Protein AF-A0A7W1SE72-F1 (afdb_monomer)

Foldseek 3Di:
DDDFDWDALVVLCVVVVHDSVVVVVCVVVVQWDWDADPVRGIITGPVSSDPDVVVVVVVVVVVD

Secondary structure (DSSP, 8-state):
-PPPPEEEHHHHHHHHT--HHHHHHHHHTTSS-EEE-TTS-EEEEGGGSS--HHHHHHHHHHT-

Sequence (64 aa):
MMDRKTISIMKACELVGVSRRTIYNWIASGKVDYVRTAGGSVRIFVDTLWRDPRRENELTKEAS

Radius of gyration: 12.48 Å; Cα contacts (8 Å, |Δi|>4): 67; chains: 1; bounding box: 31×31×30 Å

Nearest PDB structures (foldseek):
  4j2n-assembly1_A  TM=8.316E-01  e=1.954E-03  Pukovnikvirus pukovnik
  6ama-assembly1_B  TM=8.325E-01  e=8.496E-03  Streptomyces venezuelae
  6ama-assembly1_A  TM=8.585E-01  e=1.550E-02  Streptomyces venezuelae
  6amk-assembly1_A  TM=8.278E-01  e=1.894E-02  Streptomyces venezuelae
  5i44-assembly1_D  TM=7.832E-01  e=1.076E-01  Bacillus subtilis subsp. subtilis str. 168

Solvent-accessible surface area (backbone atoms only — not comparable to full-atom values): 3942 Å² total; per-residue (Å²): 135,84,80,84,55,65,39,45,62,68,56,48,24,68,73,73,72,46,54,66,66,56,53,52,51,31,50,78,68,65,64,35,52,68,48,67,46,97,85,65,51,62,28,38,32,58,90,34,67,60,86,49,74,65,58,58,56,50,58,58,54,77,77,102

Mean predicted aligned error: 6.23 Å

Structure (mmCIF, N/CA/C/O backbone):
data_AF-A0A7W1SE72-F1
#
_entry.id   AF-A0A7W1SE72-F1
#
loop_
_atom_site.group_PDB
_atom_site.id
_atom_site.type_symbol
_atom_site.label_atom_id
_atom_site.label_alt_id
_atom_site.label_comp_id
_atom_site.label_asym_id
_atom_site.label_entity_id
_atom_site.label_seq_id
_atom_site.pdbx_PDB_ins_code
_atom_site.Cartn_x
_atom_site.Cartn_y
_atom_site.Cartn_z
_atom_site.occupancy
_atom_site.B_iso_or_equiv
_atom_site.auth_seq_id
_atom_site.auth_comp_id
_atom_site.auth_asym_id
_atom_site.auth_atom_id
_atom_site.pdbx_PDB_model_num
ATOM 1 N N . MET A 1 1 ? -10.503 -0.044 -22.055 1.00 53.53 1 MET A N 1
ATOM 2 C CA . MET A 1 1 ? -9.948 -0.651 -20.826 1.00 53.53 1 MET A CA 1
ATOM 3 C C . MET A 1 1 ? -9.547 0.486 -19.907 1.00 53.53 1 MET A C 1
ATOM 5 O O . MET A 1 1 ? -8.904 1.405 -20.387 1.00 53.53 1 MET A O 1
ATOM 9 N N . MET A 1 2 ? -9.994 0.494 -18.652 1.00 72.69 2 MET A N 1
ATOM 10 C CA . MET A 1 2 ? -9.519 1.477 -17.673 1.00 72.69 2 MET A CA 1
ATOM 11 C C . MET A 1 2 ? -8.212 0.961 -17.080 1.00 72.69 2 MET A C 1
ATOM 13 O O . MET A 1 2 ? -8.193 -0.117 -16.487 1.00 72.69 2 MET A O 1
ATOM 17 N N . ASP A 1 3 ? -7.131 1.714 -17.252 1.00 84.56 3 ASP A N 1
ATOM 18 C CA . ASP A 1 3 ? -5.846 1.375 -16.652 1.00 84.56 3 ASP A CA 1
ATOM 19 C C . ASP A 1 3 ? -5.943 1.484 -15.126 1.00 84.56 3 ASP A C 1
ATOM 21 O O . ASP A 1 3 ? -6.276 2.538 -14.573 1.00 84.56 3 ASP A O 1
ATOM 25 N N . ARG A 1 4 ? -5.657 0.384 -14.420 1.00 92.00 4 ARG A N 1
ATOM 26 C CA . ARG A 1 4 ? -5.652 0.380 -12.954 1.00 92.00 4 ARG A CA 1
ATOM 27 C C . ARG A 1 4 ? -4.499 1.250 -12.452 1.00 92.00 4 ARG A C 1
ATOM 29 O O . ARG A 1 4 ? -3.330 1.007 -12.751 1.00 92.00 4 ARG A O 1
ATOM 36 N N . LYS A 1 5 ? -4.819 2.260 -11.643 1.00 94.81 5 LYS A N 1
ATOM 37 C CA . LYS A 1 5 ? -3.822 3.183 -11.088 1.00 94.81 5 LYS A CA 1
ATOM 38 C C . LYS A 1 5 ? -3.047 2.528 -9.948 1.00 94.81 5 LYS A C 1
ATOM 40 O O . LYS A 1 5 ? -3.644 1.958 -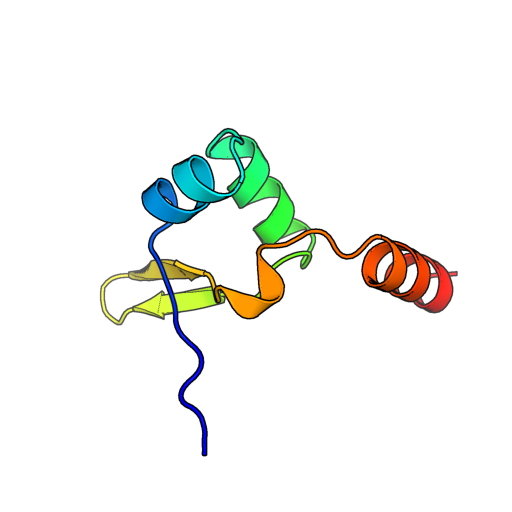9.036 1.00 94.81 5 LYS A O 1
ATOM 45 N N . THR A 1 6 ? -1.724 2.696 -9.952 1.00 97.25 6 THR A N 1
ATOM 46 C CA . THR A 1 6 ? -0.849 2.269 -8.851 1.00 97.25 6 THR A CA 1
ATOM 47 C C . THR A 1 6 ? -0.138 3.445 -8.184 1.00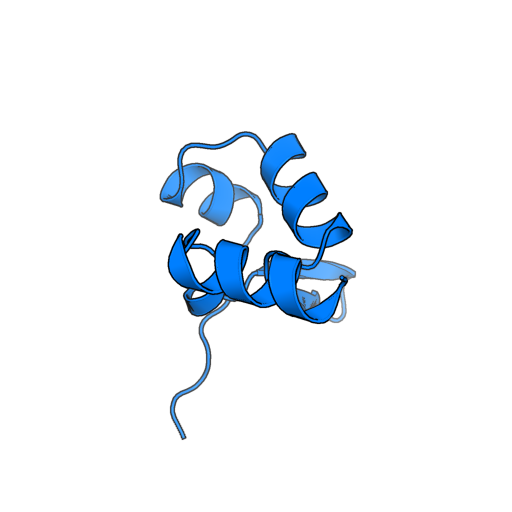 97.25 6 THR A C 1
ATOM 49 O O . THR A 1 6 ? 0.152 4.462 -8.817 1.00 97.25 6 THR A O 1
ATOM 52 N N . ILE A 1 7 ? 0.170 3.312 -6.894 1.00 97.62 7 ILE A N 1
ATOM 53 C CA . ILE A 1 7 ? 0.860 4.328 -6.085 1.00 97.62 7 ILE A CA 1
ATOM 54 C C . ILE A 1 7 ? 1.979 3.712 -5.238 1.00 97.62 7 ILE A C 1
ATOM 56 O O . ILE A 1 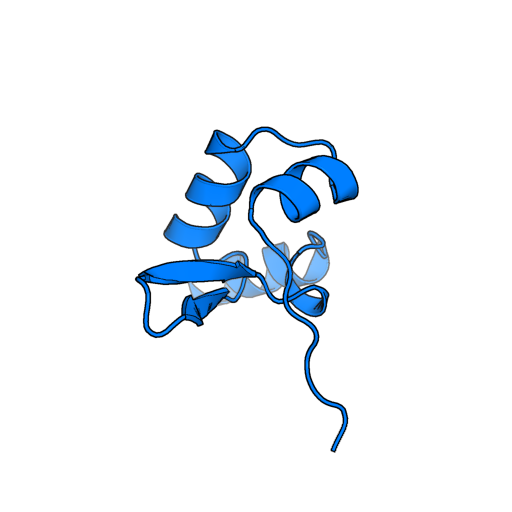7 ? 2.025 2.500 -5.040 1.00 97.62 7 ILE A O 1
ATOM 60 N N . SER A 1 8 ? 2.902 4.539 -4.739 1.00 98.12 8 SER A N 1
ATOM 61 C CA . SER A 1 8 ? 3.964 4.081 -3.833 1.00 98.12 8 SER A CA 1
ATOM 62 C C . SER A 1 8 ? 3.416 3.718 -2.449 1.00 98.12 8 SER A C 1
ATOM 64 O O . SER A 1 8 ? 2.355 4.194 -2.044 1.00 98.12 8 SER A O 1
ATOM 66 N N . ILE A 1 9 ? 4.185 2.938 -1.682 1.00 97.31 9 ILE A N 1
ATOM 67 C CA . ILE A 1 9 ? 3.868 2.617 -0.279 1.00 97.31 9 ILE A CA 1
ATOM 68 C C . ILE A 1 9 ? 3.682 3.889 0.556 1.00 97.31 9 ILE A C 1
ATOM 70 O O . ILE A 1 9 ? 2.749 3.968 1.347 1.00 97.31 9 ILE A O 1
ATOM 74 N N . MET A 1 10 ? 4.541 4.897 0.370 1.00 98.00 10 MET A N 1
ATOM 75 C CA . MET A 1 10 ? 4.430 6.162 1.104 1.00 98.00 10 MET A CA 1
ATOM 76 C C . MET A 1 10 ? 3.110 6.866 0.801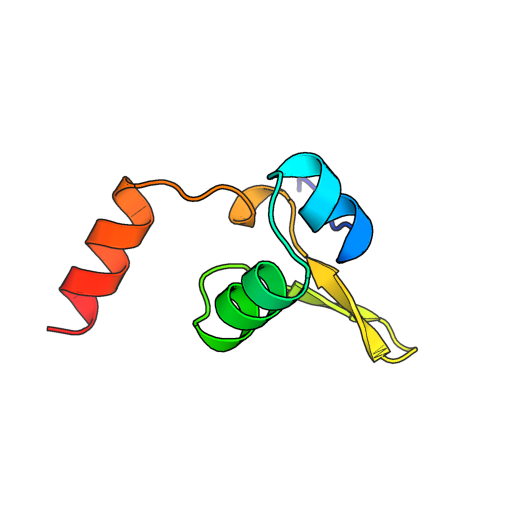 1.00 98.00 10 MET A C 1
ATOM 78 O O . MET A 1 10 ? 2.404 7.263 1.724 1.00 98.00 10 MET A O 1
ATOM 82 N N . LYS A 1 11 ? 2.721 6.932 -0.479 1.00 98.00 11 LYS A N 1
ATOM 83 C CA . LYS A 1 11 ? 1.452 7.554 -0.852 1.00 98.00 11 LYS A CA 1
ATOM 84 C C . LYS A 1 11 ? 0.249 6.763 -0.342 1.00 98.00 11 LYS A C 1
ATOM 86 O O . LYS A 1 11 ? -0.755 7.360 0.028 1.00 98.00 11 LYS A O 1
ATOM 91 N N . ALA A 1 12 ? 0.353 5.437 -0.291 1.00 96.81 12 ALA A N 1
ATOM 92 C CA . ALA A 1 12 ? -0.665 4.599 0.325 1.00 96.81 12 ALA A CA 1
ATOM 93 C C . ALA A 1 12 ? -0.818 4.910 1.822 1.00 96.81 12 ALA A C 1
ATOM 95 O O . ALA A 1 12 ? -1.938 5.121 2.273 1.00 96.81 12 ALA A O 1
ATOM 96 N N . CYS A 1 13 ? 0.291 5.028 2.563 1.00 96.69 13 CYS A N 1
ATOM 97 C CA . CYS A 1 13 ? 0.273 5.407 3.981 1.00 96.69 13 CYS A CA 1
ATOM 98 C C . CYS A 1 13 ? -0.442 6.746 4.202 1.00 96.69 13 CYS A C 1
ATOM 100 O O . CYS A 1 13 ? -1.300 6.839 5.073 1.00 96.69 13 CYS A O 1
ATOM 102 N N . GLU A 1 14 ? -0.122 7.757 3.387 1.00 96.81 14 GLU A N 1
ATOM 103 C CA . GLU A 1 14 ? -0.774 9.072 3.441 1.00 96.81 14 GLU A CA 1
ATOM 104 C C . GLU A 1 14 ? -2.276 8.998 3.143 1.00 96.81 14 GLU A C 1
ATOM 106 O O . GLU A 1 14 ? -3.060 9.654 3.818 1.00 96.81 14 GLU A O 1
ATOM 111 N N . LEU A 1 15 ? -2.683 8.219 2.134 1.00 95.19 15 LEU A N 1
ATOM 112 C CA . LEU A 1 15 ? -4.081 8.161 1.696 1.00 95.19 15 LEU A CA 1
ATOM 113 C C . LEU A 1 15 ? -5.000 7.450 2.689 1.00 95.19 15 LEU A C 1
ATOM 115 O O . LEU A 1 15 ? -6.130 7.889 2.871 1.00 95.19 15 LEU A O 1
ATOM 119 N N . VAL A 1 16 ? -4.538 6.361 3.309 1.00 93.00 16 VAL A N 1
ATOM 120 C CA . VAL A 1 16 ? -5.353 5.591 4.268 1.00 93.00 16 VAL A CA 1
ATOM 121 C C . VAL A 1 16 ? -5.054 5.911 5.732 1.00 93.00 16 VAL A C 1
ATOM 123 O O . VAL A 1 16 ? -5.713 5.372 6.616 1.00 93.00 16 VAL A O 1
ATOM 126 N N . GLY A 1 17 ? -4.066 6.764 6.010 1.00 94.69 17 GLY A N 1
ATOM 127 C CA . GLY A 1 17 ? -3.717 7.167 7.373 1.00 94.69 17 GLY A CA 1
ATOM 128 C C . GLY A 1 17 ? -3.128 6.038 8.224 1.00 94.69 17 GLY A C 1
ATOM 129 O O . GLY A 1 17 ? -3.359 5.992 9.430 1.00 94.69 17 GLY A O 1
ATOM 130 N N . VAL A 1 18 ? -2.379 5.108 7.618 1.00 94.56 18 VAL A N 1
ATOM 131 C CA . VAL A 1 18 ? -1.766 3.971 8.333 1.00 94.56 18 VAL A CA 1
ATOM 132 C C . VAL A 1 18 ? -0.247 3.949 8.200 1.00 94.56 18 VAL A C 1
ATOM 134 O O . VAL A 1 18 ? 0.339 4.540 7.296 1.00 94.56 18 VAL A O 1
ATOM 137 N N . SER A 1 19 ? 0.411 3.217 9.100 1.00 96.88 19 SER A N 1
ATOM 138 C CA . SER A 1 19 ? 1.863 3.042 9.061 1.00 96.88 19 SER A CA 1
ATOM 139 C C . SER A 1 19 ? 2.322 2.186 7.870 1.00 96.88 19 SER A C 1
ATOM 141 O O . SER A 1 19 ? 1.600 1.303 7.399 1.00 96.88 19 SER A O 1
ATOM 143 N N . ARG A 1 20 ? 3.593 2.333 7.464 1.00 97.12 20 ARG A N 1
ATOM 144 C CA . ARG A 1 20 ? 4.234 1.430 6.483 1.00 97.12 20 ARG A CA 1
ATOM 145 C C . ARG A 1 20 ? 4.133 -0.039 6.888 1.00 97.12 20 ARG A C 1
ATOM 147 O O . ARG A 1 20 ? 3.920 -0.896 6.038 1.00 97.12 20 ARG A O 1
ATOM 154 N N . ARG A 1 21 ? 4.272 -0.333 8.185 1.00 97.50 21 ARG A N 1
ATOM 155 C CA . ARG A 1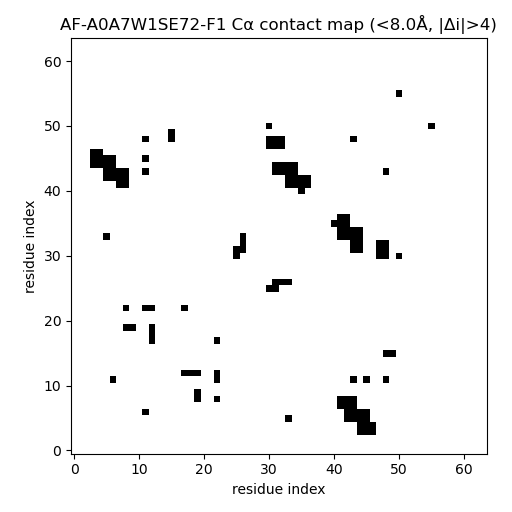 21 ? 4.141 -1.695 8.716 1.00 97.50 21 ARG A CA 1
ATOM 156 C C . ARG A 1 21 ? 2.746 -2.259 8.454 1.00 97.50 21 ARG A C 1
ATOM 158 O O . ARG A 1 21 ? 2.635 -3.412 8.059 1.00 97.50 21 ARG A O 1
ATOM 165 N N . THR A 1 22 ? 1.706 -1.445 8.612 1.00 96.56 22 THR A N 1
ATOM 166 C CA . THR A 1 22 ? 0.325 -1.843 8.312 1.00 96.56 22 THR A CA 1
ATOM 167 C C . THR A 1 22 ? 0.154 -2.169 6.830 1.00 96.56 22 THR A C 1
ATOM 169 O O . THR A 1 22 ? -0.396 -3.217 6.508 1.00 96.56 22 THR A O 1
ATOM 172 N N . ILE A 1 23 ? 0.705 -1.341 5.937 1.00 96.38 23 ILE A N 1
ATOM 173 C CA . ILE A 1 23 ? 0.702 -1.612 4.492 1.00 96.38 23 ILE A CA 1
ATOM 174 C C . ILE A 1 23 ? 1.427 -2.925 4.159 1.00 96.38 23 ILE A C 1
ATOM 176 O O . ILE A 1 23 ? 0.899 -3.741 3.407 1.00 96.38 23 ILE A O 1
ATOM 180 N N . TYR A 1 24 ? 2.603 -3.180 4.740 1.00 96.69 24 TYR A N 1
ATOM 181 C CA . TYR A 1 24 ? 3.307 -4.450 4.531 1.00 96.69 24 TYR A CA 1
ATOM 182 C C . TYR A 1 24 ? 2.519 -5.653 5.049 1.00 96.69 24 TYR A C 1
ATOM 184 O O . TYR A 1 24 ? 2.490 -6.685 4.385 1.00 96.69 24 TYR A O 1
ATOM 192 N N . ASN A 1 25 ? 1.838 -5.519 6.188 1.00 95.56 25 ASN A N 1
ATOM 193 C CA . ASN A 1 25 ? 0.972 -6.575 6.703 1.00 95.56 25 ASN A CA 1
ATOM 194 C C . ASN A 1 25 ? -0.202 -6.847 5.752 1.00 95.56 25 ASN A C 1
ATOM 196 O O . ASN A 1 25 ? -0.570 -8.002 5.561 1.00 95.56 25 ASN A O 1
ATOM 200 N N . TRP A 1 26 ? -0.781 -5.816 5.130 1.00 95.00 26 TRP A N 1
ATOM 201 C CA . TRP A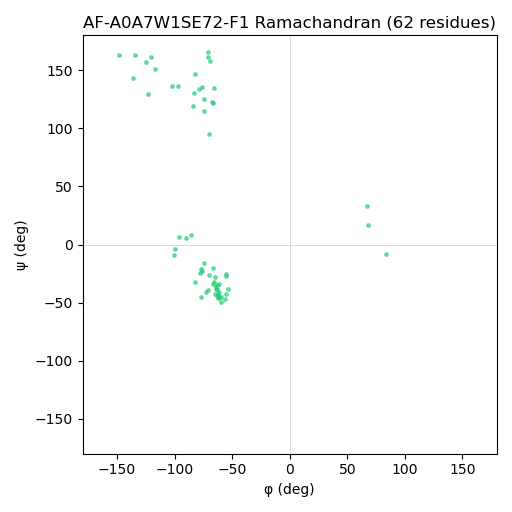 1 26 ? -1.832 -5.991 4.123 1.00 95.00 26 TRP A CA 1
ATOM 202 C C . TRP A 1 26 ? -1.323 -6.714 2.880 1.00 95.00 26 TRP A C 1
ATOM 204 O O . TRP A 1 26 ? -1.981 -7.637 2.419 1.00 95.00 26 TRP A O 1
ATOM 214 N N . ILE A 1 27 ? -0.130 -6.364 2.395 1.00 94.69 27 ILE A N 1
ATOM 215 C CA . ILE A 1 27 ? 0.523 -7.071 1.284 1.00 94.69 27 ILE A CA 1
ATOM 216 C C . ILE A 1 27 ? 0.748 -8.545 1.647 1.00 94.69 27 ILE A C 1
ATOM 218 O O . ILE A 1 27 ? 0.377 -9.432 0.886 1.00 94.69 27 ILE A O 1
ATOM 222 N N . ALA A 1 28 ? 1.317 -8.814 2.825 1.00 95.00 28 ALA A N 1
ATOM 223 C CA . ALA A 1 28 ? 1.616 -10.171 3.282 1.00 95.00 28 ALA A CA 1
ATOM 224 C C . ALA A 1 28 ? 0.357 -11.027 3.512 1.00 95.00 28 ALA A C 1
ATOM 226 O O . ALA A 1 28 ? 0.421 -12.244 3.385 1.00 95.00 28 ALA A O 1
ATOM 227 N N . SER A 1 29 ? -0.776 -10.397 3.837 1.00 90.38 29 SER A N 1
ATOM 228 C CA . SER A 1 29 ? -2.073 -11.064 4.032 1.00 90.38 29 SER A CA 1
ATOM 229 C C . SER A 1 29 ? -2.972 -11.047 2.793 1.00 90.38 29 SER A C 1
ATOM 231 O O . SER A 1 29 ? -4.127 -11.448 2.888 1.00 90.38 29 SER A O 1
ATOM 233 N N . GLY A 1 30 ? -2.480 -10.565 1.645 1.00 92.75 30 GLY A N 1
ATOM 234 C CA . GLY A 1 30 ? -3.254 -10.511 0.400 1.00 92.75 30 GLY A CA 1
ATOM 235 C C . GLY A 1 30 ? -4.424 -9.521 0.413 1.00 92.75 30 GLY A C 1
ATOM 236 O O . GLY A 1 30 ? -5.302 -9.599 -0.436 1.00 92.75 30 GLY A O 1
ATOM 237 N N . LYS A 1 31 ? -4.458 -8.575 1.361 1.00 90.38 31 LYS A N 1
ATOM 238 C CA . LYS A 1 31 ? -5.543 -7.583 1.482 1.00 90.38 31 LYS A CA 1
ATOM 239 C C . LYS A 1 31 ? -5.484 -6.478 0.427 1.00 90.38 31 LYS A C 1
ATOM 241 O O . LYS A 1 31 ? -6.460 -5.753 0.268 1.00 90.38 31 LYS A O 1
ATOM 246 N N . VAL A 1 32 ? -4.347 -6.317 -0.248 1.00 94.00 32 VAL A N 1
ATOM 247 C CA . VAL A 1 32 ? -4.146 -5.333 -1.318 1.00 94.00 32 VAL A CA 1
ATOM 248 C C . VAL A 1 32 ? -3.411 -5.976 -2.485 1.00 94.00 32 VAL A C 1
ATOM 250 O O . VAL A 1 32 ? -2.482 -6.762 -2.282 1.00 94.00 32 VAL A O 1
ATOM 253 N N . ASP A 1 33 ? -3.772 -5.579 -3.699 1.00 95.81 33 ASP A N 1
ATOM 254 C CA . ASP A 1 33 ? -3.034 -5.966 -4.893 1.00 95.81 33 ASP A CA 1
ATOM 255 C C . ASP A 1 33 ? -1.832 -5.038 -5.077 1.00 95.81 33 ASP A C 1
ATOM 257 O O . ASP A 1 33 ? -1.886 -3.825 -4.830 1.00 95.81 33 ASP A O 1
ATOM 261 N N . TYR A 1 34 ? -0.745 -5.585 -5.610 1.00 97.00 34 TYR A N 1
ATOM 262 C CA . TYR A 1 34 ? 0.440 -4.806 -5.928 1.00 97.00 34 TYR A CA 1
ATOM 263 C C . TYR A 1 34 ? 1.184 -5.368 -7.138 1.00 97.00 34 TYR A C 1
ATOM 265 O O . TYR A 1 34 ? 1.016 -6.518 -7.531 1.00 97.00 34 TYR A O 1
ATOM 273 N N . VAL A 1 35 ? 2.056 -4.540 -7.703 1.00 96.94 35 VAL A N 1
ATOM 274 C CA . VAL A 1 35 ? 3.058 -4.929 -8.700 1.00 96.94 35 VAL A CA 1
ATOM 275 C C . VAL A 1 35 ? 4.442 -4.510 -8.229 1.00 96.94 35 VAL A C 1
ATOM 277 O O . VAL A 1 35 ? 4.592 -3.581 -7.429 1.00 96.94 35 VAL A O 1
ATOM 280 N N . ARG A 1 36 ? 5.476 -5.168 -8.752 1.00 96.88 36 ARG A N 1
ATOM 281 C CA . ARG A 1 36 ? 6.859 -4.699 -8.637 1.00 96.88 36 ARG A CA 1
ATOM 282 C C . ARG A 1 36 ? 7.289 -4.064 -9.949 1.00 96.88 36 ARG A C 1
ATOM 284 O O . ARG A 1 36 ? 7.004 -4.590 -11.019 1.00 96.88 36 ARG A O 1
ATOM 291 N N . THR A 1 37 ? 7.958 -2.920 -9.867 1.00 95.75 37 THR A N 1
ATOM 292 C CA . THR A 1 37 ? 8.620 -2.332 -11.036 1.00 95.75 37 THR A C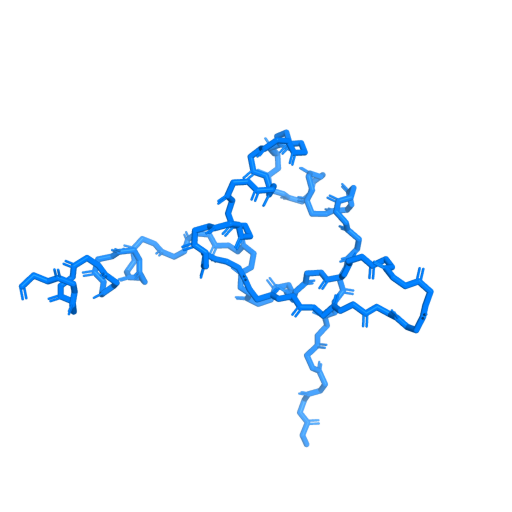A 1
ATOM 293 C C . THR A 1 37 ? 9.843 -3.165 -11.420 1.00 95.75 37 THR A C 1
ATOM 295 O O . THR A 1 37 ? 10.340 -3.947 -10.610 1.00 95.75 37 THR A O 1
ATOM 298 N N . ALA A 1 38 ? 10.386 -2.948 -12.621 1.00 95.38 38 ALA A N 1
ATOM 299 C CA . ALA A 1 38 ? 11.649 -3.566 -13.041 1.00 95.38 38 ALA A CA 1
ATOM 300 C C . ALA A 1 38 ? 12.813 -3.287 -12.061 1.00 95.38 38 ALA A C 1
ATOM 302 O O . ALA A 1 38 ? 13.711 -4.106 -11.922 1.00 95.38 38 ALA A O 1
ATOM 303 N N . GLY A 1 39 ? 12.765 -2.166 -11.327 1.00 94.81 39 GLY A N 1
ATOM 304 C CA . GLY A 1 39 ? 13.713 -1.825 -10.256 1.00 94.81 39 GLY A CA 1
ATOM 305 C C . GLY A 1 39 ? 13.368 -2.397 -8.872 1.00 94.81 39 GLY A C 1
ATOM 306 O O . GLY A 1 39 ? 13.974 -2.001 -7.884 1.00 94.81 39 GLY A O 1
ATOM 307 N N . GLY A 1 40 ? 12.363 -3.270 -8.761 1.00 94.75 40 GLY A N 1
ATOM 308 C CA . GLY A 1 40 ? 11.986 -3.960 -7.522 1.00 94.75 40 GLY A CA 1
ATOM 309 C C . GLY A 1 40 ? 11.064 -3.183 -6.575 1.00 94.75 40 GLY A C 1
ATOM 310 O O . GLY A 1 40 ? 10.543 -3.776 -5.622 1.00 94.75 40 GLY A O 1
ATOM 311 N N . SER A 1 41 ? 10.808 -1.898 -6.839 1.00 95.62 41 SER A N 1
ATOM 312 C CA . SER A 1 41 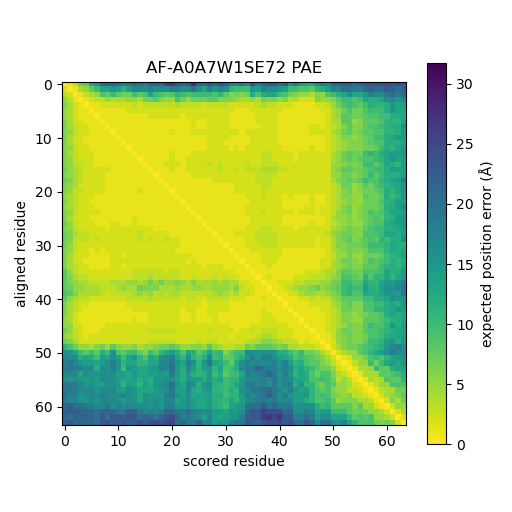? 9.910 -1.063 -6.033 1.00 95.62 41 SER A CA 1
ATOM 313 C C . SER A 1 41 ? 8.466 -1.553 -6.112 1.00 95.62 41 SER A C 1
ATOM 315 O O . SER A 1 41 ? 7.942 -1.820 -7.192 1.00 95.62 41 SER A O 1
ATOM 317 N N . VAL A 1 42 ? 7.797 -1.619 -4.963 1.00 97.44 42 VAL A N 1
ATOM 318 C CA . VAL A 1 42 ? 6.386 -2.012 -4.863 1.00 97.44 42 VAL A CA 1
ATOM 319 C C . VAL A 1 42 ? 5.476 -0.840 -5.240 1.00 97.44 42 VAL A C 1
ATOM 321 O O . VAL A 1 42 ? 5.662 0.277 -4.745 1.00 97.44 42 VAL A O 1
ATOM 324 N N . ARG A 1 43 ? 4.459 -1.104 -6.069 1.00 97.69 43 ARG A N 1
ATOM 325 C CA . ARG A 1 43 ? 3.341 -0.188 -6.329 1.00 97.69 43 ARG A CA 1
ATOM 326 C C . ARG A 1 43 ? 2.017 -0.872 -6.011 1.00 97.69 43 ARG A C 1
ATOM 328 O O . ARG A 1 43 ? 1.772 -1.970 -6.492 1.00 97.69 43 ARG A O 1
ATOM 335 N N . ILE A 1 44 ? 1.177 -0.216 -5.222 1.00 96.88 44 ILE A N 1
ATOM 336 C CA . ILE A 1 44 ? -0.106 -0.750 -4.747 1.00 96.88 44 ILE A CA 1
ATOM 337 C C . ILE A 1 44 ? -1.218 -0.241 -5.651 1.00 96.88 44 ILE A C 1
ATOM 339 O O . ILE A 1 44 ? -1.222 0.948 -5.986 1.00 96.88 44 ILE A O 1
ATOM 343 N N . PHE A 1 45 ? -2.149 -1.109 -6.037 1.00 96.25 45 PHE A N 1
ATOM 344 C CA . PHE A 1 45 ? -3.316 -0.695 -6.807 1.00 96.25 45 PHE A CA 1
ATOM 345 C C . PHE A 1 45 ? -4.319 0.053 -5.927 1.00 96.25 45 PHE A C 1
ATOM 347 O O . PHE A 1 45 ? -4.758 -0.442 -4.887 1.00 96.25 45 PHE A O 1
ATOM 354 N N . VAL A 1 46 ? -4.684 1.264 -6.354 1.00 94.75 46 VAL A N 1
ATOM 355 C CA . VAL A 1 46 ? -5.512 2.195 -5.567 1.00 94.75 46 VAL A CA 1
ATOM 356 C C . VAL A 1 46 ? -6.909 1.633 -5.289 1.00 94.75 46 VAL A C 1
ATOM 358 O O . VAL A 1 46 ? -7.455 1.863 -4.215 1.00 94.75 46 VAL A O 1
ATOM 361 N N . ASP A 1 47 ? -7.468 0.876 -6.231 1.00 92.69 47 ASP A N 1
ATOM 362 C CA . ASP A 1 47 ? -8.796 0.254 -6.135 1.00 92.69 47 ASP A CA 1
ATOM 363 C C . ASP A 1 47 ? -8.884 -0.844 -5.061 1.00 92.69 47 ASP A C 1
ATOM 365 O O . ASP A 1 47 ? -9.972 -1.149 -4.584 1.00 92.69 47 ASP A O 1
ATOM 369 N N . THR A 1 48 ? -7.748 -1.401 -4.637 1.00 92.75 48 THR A N 1
ATOM 370 C CA . THR A 1 48 ? -7.681 -2.410 -3.563 1.00 92.75 48 THR A CA 1
ATOM 371 C C . THR A 1 48 ? -7.251 -1.855 -2.216 1.00 92.75 48 THR A C 1
ATOM 373 O O . THR A 1 48 ? -7.306 -2.564 -1.221 1.00 92.75 48 THR A O 1
ATOM 376 N N . LEU A 1 49 ? -6.809 -0.597 -2.166 1.00 90.50 49 LEU A N 1
ATOM 377 C CA . LEU A 1 49 ? -6.205 -0.025 -0.966 1.00 90.50 49 LEU A CA 1
ATOM 378 C C . LEU A 1 49 ? -7.221 0.204 0.165 1.00 90.50 49 LEU A C 1
ATOM 380 O O . LEU A 1 49 ? -6.856 0.229 1.341 1.00 90.50 49 LEU A O 1
ATOM 384 N N . TRP A 1 50 ? -8.489 0.390 -0.189 1.00 82.25 50 TRP A N 1
ATOM 385 C CA . TRP A 1 50 ? -9.558 0.625 0.767 1.00 82.25 50 TRP A CA 1
ATOM 3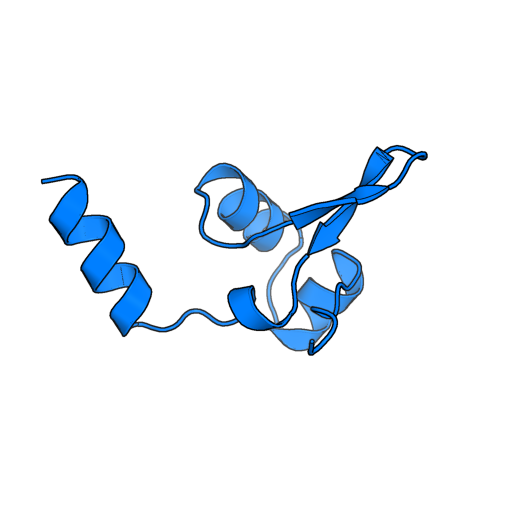86 C C . TRP A 1 50 ? -10.062 -0.697 1.320 1.00 82.25 50 TRP A C 1
ATOM 388 O O . TRP A 1 50 ? -10.402 -1.623 0.583 1.00 82.25 50 TRP A O 1
ATOM 398 N N . ARG A 1 51 ? -10.146 -0.760 2.645 1.00 66.81 51 ARG A N 1
ATOM 399 C CA . ARG A 1 51 ? -10.745 -1.882 3.350 1.00 66.81 51 ARG A CA 1
ATOM 400 C C . ARG A 1 51 ? -12.253 -1.832 3.097 1.00 66.81 51 ARG A C 1
ATOM 402 O O . ARG A 1 51 ? -12.949 -1.081 3.768 1.00 66.81 51 ARG A O 1
ATOM 409 N N . ASP A 1 52 ? -12.751 -2.571 2.108 1.00 60.22 52 ASP A N 1
ATOM 410 C CA . ASP A 1 52 ? -14.192 -2.814 1.999 1.00 60.22 52 ASP A CA 1
ATOM 411 C C . ASP A 1 52 ? -14.562 -3.844 3.082 1.00 60.22 52 ASP A C 1
ATOM 413 O O . ASP A 1 52 ? -14.094 -4.986 3.005 1.00 60.22 52 ASP A O 1
ATOM 417 N N . PRO A 1 53 ? -15.373 -3.484 4.098 1.00 56.25 53 PRO A N 1
ATOM 418 C CA . PRO A 1 53 ? -15.806 -4.427 5.130 1.00 56.25 53 PRO A CA 1
ATOM 419 C C . PRO A 1 53 ? -16.496 -5.667 4.542 1.00 56.25 53 PRO A C 1
ATOM 421 O O . PRO A 1 53 ? -16.467 -6.734 5.151 1.00 56.25 53 PRO A O 1
ATOM 424 N N . ARG A 1 54 ? -17.086 -5.550 3.343 1.00 57.97 54 ARG A N 1
ATOM 425 C CA . ARG A 1 54 ? -17.728 -6.659 2.627 1.00 57.97 54 ARG A CA 1
ATOM 426 C C . ARG A 1 54 ? -16.701 -7.638 2.059 1.00 57.97 54 ARG A C 1
ATOM 428 O O . ARG A 1 54 ? -16.882 -8.835 2.241 1.00 57.97 54 ARG A O 1
ATOM 435 N N . ARG A 1 55 ? -15.584 -7.152 1.493 1.00 60.00 55 ARG A N 1
ATOM 436 C CA . ARG A 1 55 ? -14.479 -8.021 1.027 1.00 60.00 55 ARG A CA 1
ATOM 437 C C . ARG A 1 55 ? -13.820 -8.776 2.176 1.00 60.00 55 ARG A C 1
ATOM 439 O O . ARG A 1 55 ? -13.440 -9.928 2.006 1.00 60.00 55 ARG A O 1
ATOM 446 N N . GLU A 1 56 ? -13.692 -8.154 3.349 1.00 62.25 56 GLU A N 1
ATOM 447 C CA . GLU A 1 56 ? -13.137 -8.844 4.522 1.00 62.25 56 GLU A CA 1
ATOM 448 C C . GLU A 1 56 ? -14.048 -9.989 4.997 1.00 62.25 56 GLU A C 1
ATOM 450 O O . GLU A 1 56 ? -13.533 -11.008 5.441 1.00 62.25 56 GLU A O 1
ATOM 455 N N . ASN A 1 57 ? -15.372 -9.859 4.840 1.00 58.75 57 ASN A N 1
ATOM 456 C CA . ASN A 1 57 ? -16.345 -10.909 5.164 1.00 58.75 57 ASN A CA 1
ATOM 457 C C . ASN A 1 57 ? -16.432 -12.027 4.104 1.00 58.75 57 ASN A C 1
ATOM 459 O O . ASN A 1 57 ? -16.852 -13.135 4.417 1.00 58.75 57 ASN A O 1
ATOM 463 N N . GLU A 1 58 ? -16.077 -11.753 2.848 1.00 60.22 58 GLU A N 1
ATOM 464 C CA . GLU A 1 58 ? -16.018 -12.766 1.782 1.00 60.22 58 GLU A CA 1
ATOM 465 C C . GLU A 1 58 ? -14.750 -13.625 1.908 1.00 60.22 58 GLU A C 1
ATOM 467 O O . GLU A 1 58 ? -14.836 -14.851 1.910 1.00 60.22 58 GLU A O 1
ATOM 472 N N . LEU A 1 59 ? -13.592 -12.997 2.151 1.00 60.66 59 LEU A N 1
ATOM 473 C CA . LEU A 1 59 ? -12.314 -13.694 2.359 1.00 60.66 59 LEU A CA 1
ATOM 474 C C . LEU A 1 59 ? -12.326 -14.623 3.584 1.00 60.66 59 LEU A C 1
ATOM 476 O O . LEU A 1 59 ? -11.684 -15.670 3.574 1.00 60.66 59 LEU A O 1
ATOM 480 N N . THR A 1 60 ? -13.044 -14.260 4.649 1.00 60.03 60 THR A N 1
ATOM 481 C CA . THR A 1 60 ? -13.183 -15.119 5.836 1.00 60.03 60 THR A CA 1
ATOM 482 C C . THR A 1 60 ? -14.158 -16.275 5.635 1.00 60.03 60 THR A C 1
ATOM 484 O O . THR A 1 60 ? -14.039 -17.270 6.345 1.00 60.03 60 THR A O 1
ATOM 487 N N . LYS A 1 61 ? -15.096 -16.181 4.684 1.00 59.09 61 LYS A N 1
ATOM 488 C CA . LYS A 1 61 ? -16.049 -17.259 4.380 1.00 59.09 61 LYS A CA 1
ATOM 489 C C . LYS A 1 61 ? -15.476 -18.331 3.461 1.00 59.09 61 LYS A C 1
ATOM 491 O O . LYS A 1 61 ? -15.852 -19.483 3.608 1.00 59.09 61 LYS A O 1
ATOM 496 N N . GLU A 1 62 ? -14.584 -17.976 2.539 1.00 57.44 62 GLU A N 1
ATOM 497 C CA . GLU A 1 62 ? -13.947 -18.948 1.633 1.00 57.44 62 GLU A CA 1
ATOM 498 C C . GLU A 1 62 ? -12.827 -19.758 2.306 1.00 57.44 62 GLU A C 1
ATOM 500 O O . GLU A 1 62 ? -12.470 -20.836 1.838 1.00 57.44 62 GLU A O 1
ATOM 505 N N . ALA A 1 63 ? -12.272 -19.250 3.409 1.00 56.91 63 ALA A N 1
ATOM 506 C CA . ALA A 1 63 ? -11.231 -19.920 4.187 1.00 56.91 63 ALA A CA 1
ATOM 507 C C . ALA A 1 63 ? -11.776 -20.839 5.304 1.00 56.91 63 ALA A C 1
ATOM 509 O O . ALA A 1 63 ? -10.976 -21.333 6.103 1.00 56.91 63 ALA A O 1
ATOM 510 N N . SER A 1 64 ? -13.102 -21.032 5.391 1.00 49.53 64 SER A N 1
ATOM 511 C CA . SER A 1 64 ? -13.782 -21.768 6.468 1.00 49.53 64 SER A CA 1
ATOM 512 C C . SER A 1 64 ? -14.603 -22.955 5.981 1.00 49.53 64 SER A C 1
ATOM 514 O O . SER A 1 64 ? -15.023 -22.971 4.807 1.00 49.53 64 SER A O 1
#

pLDDT: mean 86.11, std 15.78, range [49.53, 98.12]